Protein AF-A0A7W5YEZ0-F1 (afdb_monomer)

Organism: NCBI:txid671218

pLDDT: mean 91.53, std 11.34, range [44.72, 98.62]

Secondary structure (DSSP, 8-state):
----EEEEESEEEEEETTEEEE---TT---EEEEEEE-SS--TTB---SSSSEEEEEEE-SS---SSSTTEEEEEEEEEEEEE-SSEEEEEE-EEEEEETTEEEEEEGGGEEEEE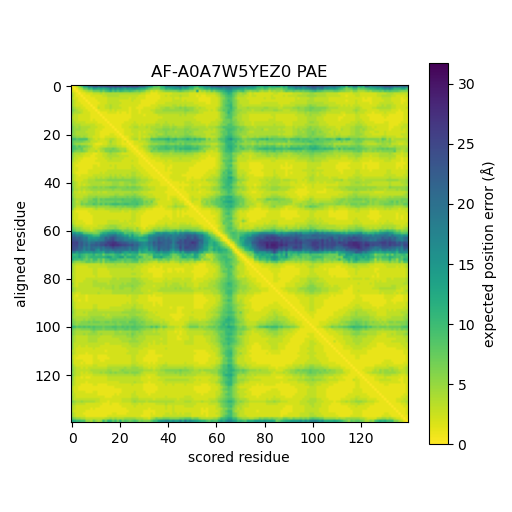EEETTEEEEEEEEEGGGTEEEEEE-

Mean predicted aligned error: 4.58 Å

Foldseek 3Di:
DFDWDKAKFQAKWKDFLNHTDDDPDPNTFIKIKTKHAQQAHFPQWPDGHDAAIKIWMFGPDDDDDPDDDGGPDRIAGWHFPDDDPFKTKIAGAWTWGQDPVGTDIDGSRLWMKMFTADPNDTQWMWIGRNVRRMIMIGGD

Radius of gyration: 15.12 Å; Cα contacts (8 Å, |Δi|>4): 340; chains: 1; bounding box: 39×36×37 Å

Solvent-accessible surface area (backbone atoms only — not comparable to full-atom values): 7611 Å² total; per-residue (Å²): 131,88,67,69,50,77,46,68,14,57,30,43,39,31,26,50,80,82,40,79,78,41,55,85,47,96,87,46,50,32,31,32,46,33,37,33,63,18,69,83,32,46,85,62,40,75,46,68,41,78,59,48,29,34,40,36,38,33,48,63,68,76,88,77,65,94,71,85,82,40,60,71,42,82,63,39,61,27,34,80,78,47,78,59,93,47,37,39,34,33,33,22,48,76,40,32,32,65,50,101,91,42,79,39,87,35,69,31,54,37,36,32,38,39,41,34,35,52,95,92,36,83,53,36,40,34,43,34,35,61,84,71,41,31,38,38,38,35,41,105

Sequence (140 aa):
MEIDFFFESSDHLRYENGEIVAGPHPAGASRAVKVEPNINGCSGYNVNGGEGYIVTIYNMDGVLPIWQNNVQMSPKPMRVVSQSADKIVLRGYPVQAMSPFGWVDFDGQDYGLTIYIKNEEVEKCVLHLHDRKVDIEYLR

Structure (mmCIF, N/CA/C/O backbone):
data_AF-A0A7W5YEZ0-F1
#
_entry.id   AF-A0A7W5YEZ0-F1
#
loop_
_atom_site.group_PDB
_atom_site.id
_atom_site.type_symbol
_atom_site.label_atom_id
_atom_site.label_alt_id
_atom_site.label_comp_id
_atom_site.label_asym_id
_atom_site.label_entity_id
_atom_site.label_seq_id
_atom_site.pdbx_PDB_ins_code
_atom_site.Cartn_x
_atom_site.Cartn_y
_atom_site.Cartn_z
_atom_site.occupancy
_atom_site.B_iso_or_equiv
_atom_site.auth_seq_id
_atom_site.auth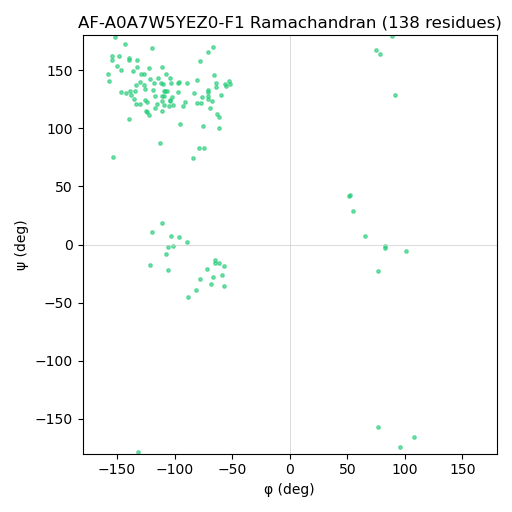_comp_id
_atom_site.auth_asym_id
_atom_site.auth_atom_id
_atom_site.pdbx_PDB_model_num
ATOM 1 N N . MET A 1 1 ? -16.459 -7.662 -4.908 1.00 55.00 1 MET A N 1
ATOM 2 C CA . MET A 1 1 ? -16.560 -6.240 -4.526 1.00 55.00 1 MET A CA 1
ATOM 3 C C . MET A 1 1 ? -15.474 -5.512 -5.286 1.00 55.00 1 MET A C 1
ATOM 5 O O . MET A 1 1 ? -14.336 -5.963 -5.239 1.00 55.00 1 MET A O 1
ATOM 9 N N . GLU A 1 2 ? -15.826 -4.486 -6.048 1.00 77.19 2 GLU A N 1
ATOM 10 C CA . GLU A 1 2 ? -14.832 -3.607 -6.661 1.00 77.19 2 GLU A CA 1
ATOM 11 C C . GLU A 1 2 ? -14.316 -2.668 -5.565 1.00 77.19 2 GLU A C 1
ATOM 13 O O . GLU A 1 2 ? -15.114 -2.042 -4.872 1.00 77.19 2 GLU A O 1
ATOM 18 N N . ILE A 1 3 ? -13.007 -2.686 -5.314 1.00 90.31 3 ILE A N 1
ATOM 19 C CA . ILE A 1 3 ? -12.374 -1.887 -4.261 1.00 90.31 3 ILE A CA 1
ATOM 20 C C . ILE A 1 3 ? -11.874 -0.610 -4.925 1.00 90.31 3 ILE A C 1
ATOM 22 O O . ILE A 1 3 ? -10.871 -0.636 -5.637 1.00 90.31 3 ILE A O 1
ATOM 26 N N . ASP A 1 4 ? -12.595 0.479 -4.703 1.00 95.38 4 ASP A N 1
ATOM 27 C CA . ASP A 1 4 ? -12.225 1.815 -5.158 1.00 95.38 4 ASP A CA 1
ATOM 28 C C . ASP A 1 4 ? -12.553 2.810 -4.044 1.00 95.38 4 ASP A C 1
ATOM 30 O O . ASP A 1 4 ? -13.723 3.025 -3.721 1.00 95.38 4 ASP A O 1
ATOM 34 N N . PHE A 1 5 ? -11.527 3.341 -3.379 1.00 94.75 5 PHE A N 1
ATOM 35 C CA . PHE A 1 5 ? -11.724 4.302 -2.298 1.00 94.75 5 PHE A CA 1
ATOM 36 C C . PHE A 1 5 ? -10.526 5.227 -2.089 1.00 94.75 5 PHE A C 1
ATOM 38 O O . PHE A 1 5 ? -9.387 4.939 -2.465 1.00 94.75 5 PHE A O 1
ATOM 45 N N . PHE A 1 6 ? -10.809 6.328 -1.395 1.00 94.81 6 PHE A N 1
ATOM 46 C CA . PHE A 1 6 ? -9.840 7.276 -0.865 1.00 94.81 6 PHE A CA 1
ATOM 47 C C . PHE A 1 6 ? -10.073 7.420 0.644 1.00 94.81 6 PHE A C 1
ATOM 49 O O . PHE A 1 6 ? -11.140 7.858 1.069 1.00 94.81 6 PHE A O 1
ATOM 56 N N . PHE A 1 7 ? -9.104 6.995 1.449 1.00 94.94 7 PHE A N 1
ATOM 57 C CA . PHE A 1 7 ? -9.182 6.979 2.908 1.00 94.94 7 PHE A CA 1
ATOM 58 C C . PHE A 1 7 ? -8.227 8.016 3.485 1.00 94.94 7 PHE A C 1
ATOM 60 O O . PHE A 1 7 ? -7.015 7.883 3.331 1.00 94.94 7 PHE A O 1
ATOM 67 N N . GLU A 1 8 ? -8.767 9.034 4.146 1.00 94.50 8 GLU A N 1
ATOM 68 C CA . GLU A 1 8 ? -7.985 10.054 4.843 1.00 94.50 8 GLU A CA 1
ATOM 69 C C . GLU A 1 8 ? -7.704 9.633 6.285 1.00 94.50 8 GLU A C 1
ATOM 71 O O . GLU A 1 8 ? -8.570 9.105 6.978 1.00 94.50 8 GLU A O 1
ATOM 76 N N . SER A 1 9 ? -6.477 9.890 6.719 1.00 94.31 9 SER A N 1
ATOM 77 C CA . SER A 1 9 ? -5.930 9.533 8.020 1.00 94.31 9 SER A CA 1
ATOM 78 C C . SER A 1 9 ? -5.286 10.778 8.607 1.00 94.31 9 SER A C 1
ATOM 80 O O . SER A 1 9 ? -4.376 11.339 7.997 1.00 94.31 9 SER A O 1
ATOM 82 N N . SER A 1 10 ? -5.743 11.230 9.772 1.00 92.25 10 SER A N 1
ATOM 83 C CA . SER A 1 10 ? -5.196 12.437 10.420 1.00 92.25 10 SER A CA 1
ATOM 84 C C . SER A 1 10 ? -3.786 12.223 10.993 1.00 92.25 10 SER A C 1
ATOM 86 O O . SER A 1 10 ? -3.018 13.170 11.189 1.00 92.25 10 SER A O 1
ATOM 88 N N . ASP A 1 11 ? -3.425 10.964 11.226 1.00 92.88 11 ASP A N 1
ATOM 89 C CA . ASP A 1 11 ? -2.139 10.545 11.764 1.00 92.88 11 ASP A CA 1
ATOM 90 C C . ASP A 1 11 ? -1.773 9.133 11.277 1.00 92.88 11 ASP A C 1
ATOM 92 O O . ASP A 1 11 ? -2.540 8.499 10.555 1.00 92.88 11 ASP A O 1
ATOM 96 N N . HIS A 1 12 ? -0.607 8.620 11.657 1.00 94.50 12 HIS A N 1
ATOM 97 C CA . HIS A 1 12 ? -0.236 7.223 11.467 1.00 94.50 12 HIS A CA 1
ATOM 98 C C . HIS A 1 12 ? 0.649 6.714 12.608 1.00 94.50 12 HIS A C 1
ATOM 100 O O . HIS A 1 12 ? 1.441 7.460 13.187 1.00 94.50 12 HIS A O 1
ATOM 106 N N . LEU A 1 13 ? 0.553 5.415 12.886 1.00 97.12 13 LEU A N 1
ATOM 107 C CA . LEU A 1 13 ? 1.448 4.706 13.799 1.00 97.12 13 LEU A CA 1
ATOM 108 C C . LEU A 1 13 ? 2.395 3.838 12.977 1.00 97.12 13 LEU A C 1
ATOM 110 O O . LEU A 1 13 ? 1.960 3.113 12.083 1.00 97.12 13 LEU A O 1
ATOM 114 N N . ARG A 1 14 ? 3.691 3.900 13.272 1.00 97.56 14 ARG A N 1
ATOM 115 C CA . ARG A 1 14 ? 4.694 3.059 12.622 1.00 97.56 14 ARG A CA 1
ATOM 116 C C . ARG A 1 14 ? 5.215 2.028 13.599 1.00 97.56 14 ARG A C 1
ATOM 118 O O . ARG A 1 14 ? 5.713 2.381 14.668 1.00 97.56 14 ARG A O 1
ATOM 125 N N . TYR A 1 15 ? 5.172 0.781 13.168 1.00 98.38 15 TYR A N 1
ATOM 126 C CA . TYR A 1 15 ? 5.713 -0.357 13.878 1.00 98.38 15 TYR A CA 1
ATOM 127 C C . TYR A 1 15 ? 6.939 -0.885 13.144 1.00 98.38 15 TYR A C 1
ATOM 129 O O . TYR A 1 15 ? 6.929 -1.003 11.920 1.00 98.38 15 TYR A O 1
ATOM 137 N N . GLU A 1 16 ? 7.983 -1.233 13.885 1.00 97.88 16 GLU A N 1
ATOM 138 C CA . GLU A 1 16 ? 9.144 -1.971 13.393 1.00 97.88 16 GLU A CA 1
ATOM 139 C C . GLU A 1 16 ? 9.333 -3.199 14.274 1.00 97.88 16 GLU A C 1
ATOM 141 O O . GLU A 1 16 ? 9.421 -3.092 15.493 1.00 97.88 16 GLU A O 1
ATOM 146 N N . ASN A 1 17 ? 9.356 -4.390 13.672 1.00 97.38 17 ASN A N 1
ATOM 147 C CA . ASN A 1 17 ? 9.391 -5.658 14.411 1.00 97.38 17 ASN A CA 1
ATOM 148 C C . ASN A 1 17 ? 8.249 -5.808 15.441 1.00 97.38 17 ASN A C 1
ATOM 150 O O . ASN A 1 17 ? 8.403 -6.503 16.442 1.00 97.38 17 ASN A O 1
ATOM 154 N N . GLY A 1 18 ? 7.099 -5.175 15.185 1.00 95.50 18 GLY A N 1
ATOM 155 C CA . GLY A 1 18 ? 5.935 -5.182 16.078 1.00 95.50 18 GLY A CA 1
ATOM 156 C C . GLY A 1 18 ? 5.989 -4.162 17.220 1.00 95.50 18 GLY A C 1
ATOM 157 O O . GLY A 1 18 ? 5.011 -4.042 17.955 1.00 95.50 18 GLY A O 1
ATOM 158 N N . GLU A 1 19 ? 7.075 -3.400 17.361 1.00 97.06 19 GLU A N 1
ATOM 159 C CA . GLU A 1 19 ? 7.189 -2.325 18.349 1.00 97.06 19 GLU A CA 1
ATOM 160 C C . GLU A 1 19 ? 6.876 -0.973 17.719 1.00 97.06 19 GLU A C 1
ATOM 162 O O . GLU A 1 19 ? 7.298 -0.689 16.599 1.00 97.06 19 GLU A O 1
ATOM 167 N N . ILE A 1 20 ? 6.149 -0.121 18.441 1.00 96.44 20 ILE A N 1
ATOM 168 C CA . ILE A 1 20 ? 5.860 1.234 17.978 1.00 96.44 20 ILE A CA 1
ATOM 169 C C . ILE A 1 20 ? 7.130 2.095 18.021 1.00 96.44 20 ILE A C 1
ATOM 171 O O . ILE A 1 20 ? 7.778 2.215 19.059 1.00 96.44 20 ILE A O 1
ATOM 175 N N . VAL A 1 21 ? 7.477 2.708 16.889 1.00 96.69 21 VAL A N 1
ATOM 176 C CA . VAL A 1 21 ? 8.672 3.561 16.743 1.00 96.69 21 VAL A CA 1
ATOM 177 C C . VAL A 1 21 ? 8.349 4.989 16.310 1.00 96.69 21 VAL A C 1
ATOM 179 O O . VAL A 1 21 ? 9.189 5.875 16.453 1.00 96.69 21 VAL A O 1
ATOM 182 N N . ALA A 1 22 ? 7.149 5.232 15.779 1.00 94.25 22 ALA A N 1
ATOM 183 C CA . ALA A 1 22 ? 6.666 6.574 15.474 1.00 94.25 22 ALA A CA 1
ATOM 184 C C . ALA A 1 22 ? 5.142 6.657 15.602 1.00 94.25 22 ALA A C 1
ATOM 186 O O . ALA A 1 22 ? 4.436 5.665 15.404 1.00 94.25 22 ALA A O 1
ATOM 187 N N . GLY A 1 23 ? 4.660 7.863 15.892 1.00 91.50 23 GLY A N 1
ATOM 188 C CA . GLY A 1 23 ? 3.264 8.130 16.206 1.00 91.50 23 GLY A CA 1
ATOM 189 C C . GLY A 1 23 ? 2.874 7.744 17.648 1.00 91.50 23 GLY A C 1
ATOM 190 O O . GLY A 1 23 ? 3.604 7.009 18.317 1.00 91.50 23 GLY A O 1
ATOM 191 N N . PRO A 1 24 ? 1.731 8.241 18.148 1.00 92.06 24 PRO A N 1
ATOM 192 C CA . PRO A 1 24 ? 0.929 9.296 17.531 1.00 92.06 24 PRO A CA 1
ATOM 193 C C . PRO A 1 24 ? 1.689 10.634 17.506 1.00 92.06 24 PRO A C 1
ATOM 195 O O . PRO A 1 24 ? 2.492 10.929 18.395 1.00 92.06 24 PRO A O 1
ATOM 198 N N . HIS A 1 25 ? 1.472 11.435 16.469 1.00 90.75 25 HIS A N 1
ATOM 199 C CA . HIS A 1 25 ? 2.137 12.717 16.269 1.00 90.75 25 HIS A CA 1
ATOM 200 C C . HIS A 1 25 ? 1.275 13.837 16.877 1.00 90.75 25 HIS A C 1
ATOM 202 O O . HIS A 1 25 ? 0.157 14.060 16.416 1.00 90.75 25 HIS A O 1
ATOM 208 N N . PRO A 1 26 ? 1.766 14.604 17.875 1.00 87.38 26 PRO A N 1
ATOM 209 C CA . PRO A 1 26 ? 0.956 15.629 18.546 1.00 87.38 26 PRO A CA 1
ATOM 210 C C . PRO A 1 26 ? 0.401 16.725 17.624 1.00 87.38 26 PRO A C 1
ATOM 212 O O . PRO A 1 26 ? -0.621 17.328 17.937 1.00 87.38 26 PRO A O 1
ATOM 215 N N . ALA A 1 27 ? 1.077 16.994 16.504 1.00 85.88 27 ALA A N 1
ATOM 216 C CA . ALA A 1 27 ? 0.646 17.955 15.488 1.00 85.88 27 ALA A CA 1
ATOM 217 C C . ALA A 1 27 ? -0.105 17.301 14.307 1.00 85.88 27 ALA A C 1
ATOM 219 O O . ALA A 1 27 ? -0.406 17.985 13.332 1.00 85.88 27 ALA A O 1
ATOM 220 N N . GLY A 1 28 ? -0.389 15.998 14.388 1.00 87.56 28 GLY A N 1
ATOM 221 C CA . GLY A 1 28 ? -0.846 15.183 13.267 1.00 87.56 28 GLY A CA 1
ATOM 222 C C . GLY A 1 28 ? 0.275 14.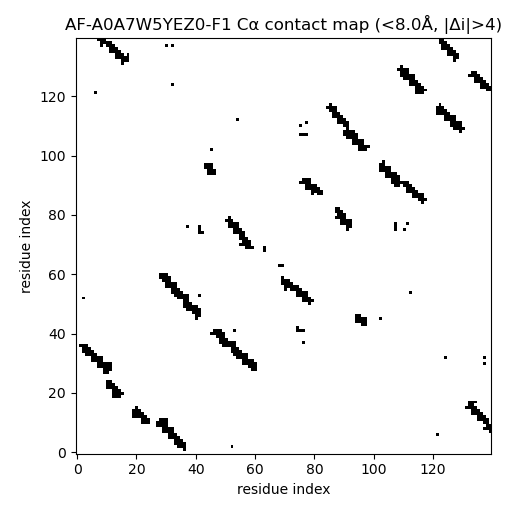848 12.281 1.00 87.56 28 GLY A C 1
ATOM 223 O O . GLY A 1 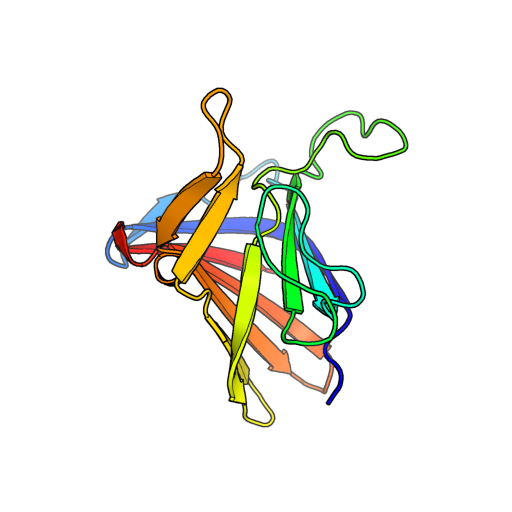28 ? 1.378 15.399 12.332 1.00 87.56 28 GLY A O 1
ATOM 224 N N . ALA A 1 29 ? -0.021 13.909 11.391 1.00 89.69 29 ALA A N 1
ATOM 225 C CA . ALA A 1 29 ? 0.822 13.553 10.256 1.00 89.69 29 ALA A CA 1
ATOM 226 C C . ALA A 1 29 ? -0.088 12.989 9.165 1.00 89.69 29 ALA A C 1
ATOM 228 O O . ALA A 1 29 ? -0.178 11.770 8.975 1.00 89.69 29 ALA A O 1
ATOM 229 N N . SER A 1 30 ? -0.813 13.889 8.501 1.00 90.56 30 SER A N 1
ATOM 230 C CA . SER A 1 30 ? -1.981 13.535 7.704 1.00 90.56 30 SER A CA 1
ATOM 231 C C . SER A 1 30 ? -1.573 12.791 6.442 1.00 90.56 30 SER A C 1
ATOM 233 O O . SER A 1 30 ? -0.682 13.213 5.696 1.00 90.56 30 SER A O 1
ATOM 235 N N . ARG A 1 31 ? -2.223 11.663 6.181 1.00 92.94 31 ARG A N 1
ATOM 236 C CA . ARG A 1 31 ? -1.984 10.803 5.021 1.00 92.94 31 ARG A CA 1
ATOM 237 C C . ARG A 1 31 ? -3.299 10.424 4.369 1.00 92.94 31 ARG A C 1
ATOM 239 O O . ARG A 1 31 ? -4.342 10.457 5.010 1.00 92.94 31 ARG A O 1
ATOM 246 N N . ALA A 1 32 ? -3.242 10.031 3.105 1.00 93.31 32 ALA A N 1
ATOM 247 C CA . ALA A 1 32 ? -4.369 9.368 2.467 1.00 93.31 32 ALA A CA 1
ATOM 248 C C . ALA A 1 32 ? -3.935 8.083 1.767 1.00 93.31 32 ALA A C 1
ATOM 250 O O . ALA A 1 32 ? -2.880 8.044 1.132 1.00 93.31 32 ALA A O 1
ATOM 251 N N . VAL A 1 33 ? -4.760 7.046 1.874 1.00 95.94 33 VAL A N 1
ATOM 252 C CA . VAL A 1 33 ? -4.609 5.770 1.173 1.00 9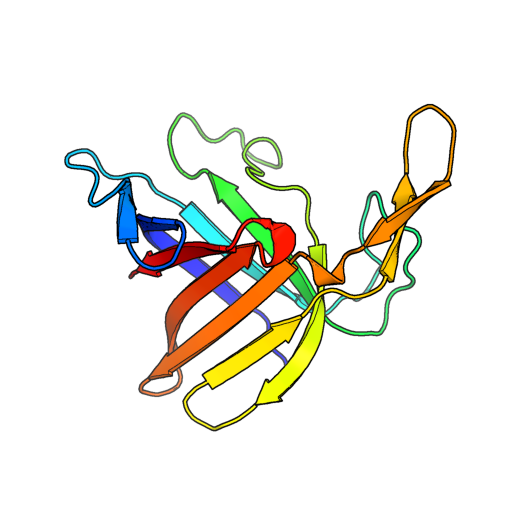5.94 33 VAL A CA 1
ATOM 253 C C . VAL A 1 33 ? -5.636 5.728 0.056 1.00 95.94 33 VAL A C 1
ATOM 255 O O . VAL A 1 33 ? -6.836 5.772 0.316 1.00 95.94 33 VAL A O 1
ATOM 258 N N . LYS A 1 34 ? -5.174 5.622 -1.187 1.00 95.81 34 LYS A N 1
ATOM 259 C CA . LYS A 1 34 ? -6.042 5.371 -2.336 1.00 95.81 34 LYS A CA 1
ATOM 260 C C . LYS A 1 34 ? -5.811 3.967 -2.854 1.00 95.81 34 LYS A C 1
ATOM 262 O O . LYS A 1 34 ? -4.663 3.566 -3.059 1.00 95.81 34 LYS A O 1
ATOM 267 N N . VAL A 1 35 ? -6.903 3.253 -3.075 1.00 97.06 35 VAL A N 1
ATOM 268 C CA . VAL A 1 35 ? -6.916 1.957 -3.745 1.00 97.06 35 VAL A CA 1
ATOM 269 C C . VAL A 1 35 ? -7.875 2.085 -4.907 1.00 97.06 35 VAL A C 1
ATOM 271 O O . VAL A 1 35 ? -9.027 2.435 -4.691 1.00 97.06 35 VAL A O 1
ATOM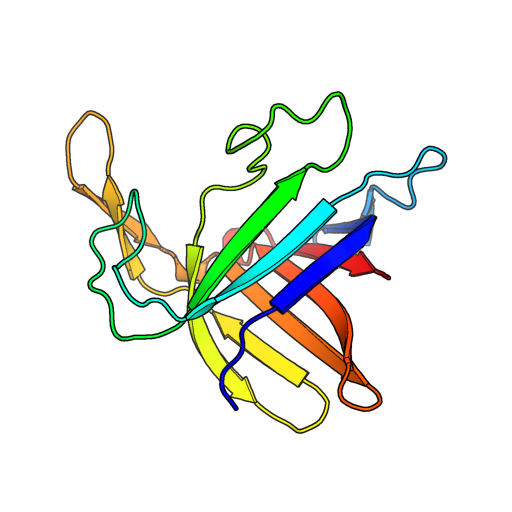 274 N N . GLU A 1 36 ? -7.398 1.826 -6.117 1.00 96.69 36 GLU A N 1
ATOM 275 C CA . GLU A 1 36 ? -8.211 1.902 -7.332 1.00 96.69 36 GLU A CA 1
ATOM 276 C C . GLU A 1 36 ? -7.941 0.692 -8.234 1.00 96.69 36 GLU A C 1
ATOM 278 O O . GLU A 1 36 ? -6.823 0.163 -8.221 1.00 96.69 36 GLU A O 1
ATOM 283 N N . PRO A 1 37 ? -8.921 0.219 -9.021 1.00 97.19 37 PRO A N 1
ATOM 284 C CA . PRO A 1 37 ? -8.690 -0.838 -9.995 1.00 97.19 37 PRO A CA 1
ATOM 285 C C . PRO A 1 37 ? -7.570 -0.462 -10.972 1.00 97.19 37 PRO A C 1
ATOM 287 O O . PRO A 1 37 ? -7.493 0.661 -11.474 1.00 97.19 37 PRO A O 1
ATOM 290 N N . ASN A 1 38 ? -6.697 -1.415 -11.291 1.00 96.19 38 ASN A N 1
ATOM 291 C CA . ASN A 1 38 ? -5.657 -1.215 -12.294 1.00 96.19 38 ASN A CA 1
ATOM 292 C C . ASN A 1 38 ? -6.266 -1.246 -13.707 1.00 96.19 38 ASN A C 1
ATOM 294 O O . ASN A 1 38 ? -6.249 -2.280 -14.366 1.00 96.19 38 ASN A O 1
ATOM 298 N N . ILE A 1 39 ? -6.820 -0.130 -14.184 1.00 95.94 39 ILE A N 1
ATOM 299 C CA . ILE A 1 39 ? -7.488 -0.065 -15.499 1.00 95.94 39 ILE A CA 1
ATOM 300 C C . ILE A 1 39 ? -6.482 0.114 -16.645 1.00 95.94 39 ILE A C 1
ATOM 302 O O . ILE A 1 39 ? -6.638 -0.497 -17.698 1.00 95.94 39 ILE A O 1
ATOM 306 N N . ASN A 1 40 ? -5.438 0.926 -16.441 1.00 95.19 40 ASN A N 1
ATOM 307 C CA . ASN A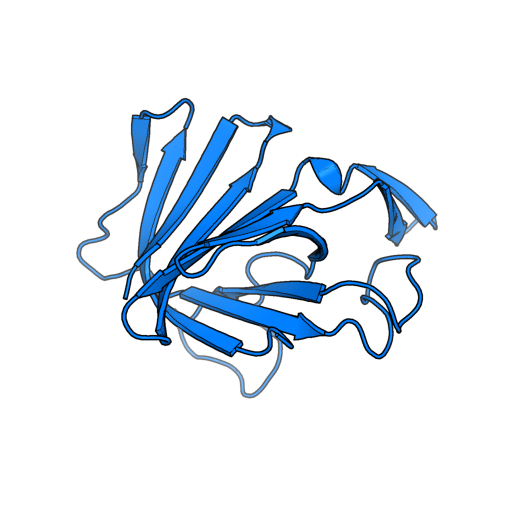 1 40 ? -4.534 1.388 -17.507 1.00 95.19 40 ASN A CA 1
ATOM 308 C C . ASN A 1 40 ? -3.064 0.969 -17.312 1.00 95.19 40 ASN A C 1
ATOM 310 O O . ASN A 1 40 ? -2.187 1.472 -18.011 1.00 95.19 40 ASN A O 1
ATOM 314 N N . GLY A 1 41 ? -2.779 0.076 -16.364 1.00 95.19 41 GLY A N 1
ATOM 315 C CA . GLY A 1 41 ? -1.420 -0.217 -15.917 1.00 95.19 41 GLY A CA 1
ATOM 316 C C . GLY A 1 41 ? -0.981 0.702 -14.775 1.00 95.19 41 GLY A C 1
ATOM 317 O O . GLY A 1 41 ? -1.713 1.591 -14.334 1.00 95.19 41 GLY A O 1
ATOM 318 N N . CYS A 1 42 ? 0.248 0.498 -14.298 1.00 94.75 42 CYS A N 1
ATOM 319 C CA . CYS A 1 42 ? 0.840 1.291 -13.221 1.00 94.75 42 CYS A CA 1
ATOM 320 C C . CYS A 1 42 ? 2.071 2.039 -13.731 1.00 94.75 42 CYS A C 1
ATOM 322 O O . CYS A 1 42 ? 3.064 1.417 -14.106 1.00 94.75 42 CYS A O 1
ATOM 324 N N . SER A 1 43 ? 2.034 3.375 -13.713 1.00 91.25 43 SER A N 1
ATOM 325 C CA . SER A 1 43 ? 3.181 4.187 -14.136 1.00 91.25 43 SER A CA 1
ATOM 326 C C . SER A 1 43 ? 4.440 3.821 -13.344 1.00 91.25 43 SER A C 1
ATOM 328 O O . SER A 1 43 ? 4.390 3.632 -12.128 1.00 91.25 43 SER A O 1
ATOM 330 N N . GLY A 1 44 ? 5.567 3.704 -14.046 1.00 92.62 44 GLY A N 1
ATOM 331 C CA . GLY A 1 44 ? 6.835 3.250 -13.475 1.00 92.62 44 GLY A CA 1
ATOM 332 C C . GLY A 1 44 ? 6.984 1.731 -13.380 1.00 92.62 44 GLY A C 1
ATOM 333 O O . GLY A 1 44 ? 8.053 1.278 -12.982 1.00 92.62 44 GLY A O 1
ATOM 334 N N . TYR A 1 45 ? 5.981 0.949 -13.787 1.00 95.75 45 TYR A N 1
ATOM 335 C CA . TYR A 1 45 ? 6.026 -0.511 -13.779 1.00 95.75 45 TYR A CA 1
ATOM 336 C C . TYR A 1 45 ? 5.612 -1.109 -15.126 1.00 95.75 45 TYR A C 1
ATOM 338 O O . TYR A 1 45 ? 4.753 -0.577 -15.826 1.00 95.75 45 TYR A O 1
ATOM 346 N N . ASN A 1 46 ? 6.214 -2.242 -15.481 1.00 95.44 46 ASN A N 1
ATOM 347 C CA . ASN A 1 46 ? 5.852 -3.018 -16.662 1.00 95.44 46 ASN A CA 1
ATOM 348 C C . ASN A 1 46 ? 4.664 -3.931 -16.327 1.00 95.44 46 ASN A C 1
ATOM 350 O O . ASN A 1 46 ? 4.821 -5.127 -16.084 1.00 95.44 46 ASN A O 1
ATOM 354 N N . VAL A 1 47 ? 3.479 -3.333 -16.227 1.00 95.00 47 VAL A N 1
ATOM 355 C CA . VAL A 1 47 ? 2.223 -4.023 -15.912 1.00 95.00 47 VAL A CA 1
ATOM 356 C C . VAL A 1 47 ? 1.108 -3.468 -16.773 1.00 95.00 47 VAL A C 1
ATOM 358 O O . VAL A 1 47 ? 0.923 -2.254 -16.862 1.00 95.00 47 VAL A O 1
ATOM 361 N N . ASN A 1 48 ? 0.350 -4.375 -17.381 1.00 92.62 48 ASN A N 1
ATOM 362 C CA . ASN A 1 48 ? -0.826 -4.030 -18.163 1.00 92.62 48 ASN A CA 1
ATOM 363 C C . ASN A 1 48 ? -2.014 -3.716 -17.247 1.00 92.62 48 ASN A C 1
ATOM 365 O O . ASN A 1 48 ? -2.069 -4.149 -16.093 1.00 92.62 48 ASN A O 1
ATOM 369 N N . GLY A 1 49 ? -2.975 -2.969 -17.782 1.00 93.81 49 GLY A N 1
ATOM 370 C CA . GLY A 1 49 ? -4.278 -2.795 -17.153 1.00 93.81 49 GLY A CA 1
ATOM 371 C C . GLY A 1 49 ? -5.133 -4.063 -17.208 1.00 93.81 49 GLY A C 1
ATOM 372 O O . GLY A 1 49 ? -4.857 -4.989 -17.970 1.00 93.81 49 GLY A O 1
ATOM 373 N N . GLY A 1 50 ? -6.193 -4.080 -16.407 1.00 90.69 50 GLY A N 1
ATOM 374 C CA . GLY A 1 50 ? -7.192 -5.142 -16.324 1.00 90.69 50 GLY A CA 1
ATOM 375 C C . GLY A 1 50 ? -7.023 -6.100 -15.146 1.00 90.69 50 GLY A C 1
ATOM 376 O O . GLY A 1 50 ? -7.894 -6.941 -14.939 1.00 90.69 50 GLY A O 1
ATOM 377 N N . GLU A 1 51 ? -5.947 -5.991 -14.360 1.00 89.81 51 GLU A N 1
ATOM 378 C CA . GLU A 1 51 ? -5.706 -6.914 -13.250 1.00 89.81 51 GLU A CA 1
ATOM 379 C C . GLU A 1 51 ? -5.203 -6.229 -11.978 1.00 89.81 51 GLU A C 1
ATOM 381 O O . GLU A 1 51 ? -4.185 -5.532 -11.976 1.00 89.81 51 GLU A O 1
ATOM 386 N N . GLY A 1 52 ? -5.879 -6.531 -10.869 1.00 95.12 52 GLY A N 1
ATOM 387 C CA . GLY A 1 52 ? -5.499 -6.075 -9.541 1.00 95.12 52 GLY A CA 1
ATOM 388 C C . GLY A 1 52 ? -5.851 -4.612 -9.291 1.00 95.12 52 GLY A C 1
ATOM 389 O O . GLY A 1 52 ? -6.743 -4.040 -9.918 1.00 95.12 52 GLY A O 1
ATOM 390 N N . TYR A 1 53 ? -5.140 -4.024 -8.342 1.00 97.50 53 TYR A N 1
ATOM 391 C CA . TYR A 1 53 ? -5.380 -2.693 -7.810 1.00 97.50 53 TYR A CA 1
ATOM 392 C C . TYR A 1 53 ? -4.076 -1.913 -7.745 1.00 97.50 53 TYR A C 1
ATOM 394 O O . TYR A 1 53 ? -3.001 -2.493 -7.589 1.00 97.50 53 TYR A O 1
ATOM 402 N N . ILE A 1 54 ? -4.174 -0.595 -7.829 1.00 97.31 54 ILE A N 1
ATOM 403 C CA . ILE A 1 54 ? -3.071 0.325 -7.592 1.00 97.31 54 ILE A CA 1
ATOM 404 C C . ILE A 1 54 ? -3.267 0.949 -6.217 1.00 97.31 54 ILE A C 1
ATOM 406 O O . ILE A 1 54 ? -4.306 1.544 -5.941 1.00 97.31 54 ILE A O 1
ATOM 410 N N . VAL A 1 55 ? -2.260 0.807 -5.357 1.00 97.44 55 VAL A N 1
ATOM 411 C CA . VAL A 1 55 ? -2.244 1.404 -4.019 1.00 97.44 55 VAL A CA 1
ATOM 412 C C . VAL A 1 55 ? -1.316 2.610 -4.017 1.00 97.44 55 VAL A C 1
ATOM 414 O O . VAL A 1 55 ? -0.134 2.484 -4.344 1.00 97.44 55 VAL A O 1
ATOM 417 N N . THR A 1 56 ? -1.835 3.767 -3.612 1.00 95.44 56 THR A N 1
ATOM 418 C CA . THR A 1 56 ? -1.076 5.020 -3.511 1.00 95.44 56 THR A CA 1
ATOM 419 C C . THR A 1 56 ? -1.224 5.620 -2.119 1.00 95.44 56 THR A C 1
ATOM 421 O O . THR A 1 56 ? -2.326 5.661 -1.575 1.00 95.44 56 THR A O 1
ATOM 424 N N . ILE A 1 57 ? -0.115 6.108 -1.556 1.00 94.25 57 ILE A N 1
ATOM 425 C CA . ILE A 1 57 ? -0.097 6.837 -0.283 1.00 94.25 57 ILE A CA 1
ATOM 426 C C . ILE A 1 57 ? 0.254 8.297 -0.555 1.00 94.25 57 ILE A C 1
ATOM 428 O O . ILE A 1 57 ? 1.314 8.595 -1.117 1.00 94.25 57 ILE A O 1
ATOM 432 N N . TYR A 1 58 ? -0.614 9.205 -0.126 1.00 90.44 58 TYR A N 1
ATOM 433 C CA . TYR A 1 58 ? -0.415 10.646 -0.229 1.00 90.44 58 TYR A CA 1
ATOM 434 C C . TYR A 1 58 ? -0.003 11.229 1.119 1.00 90.44 58 TYR A C 1
ATOM 436 O O . TYR A 1 58 ? -0.551 10.867 2.158 1.00 90.44 58 TYR A O 1
ATOM 444 N N . ASN A 1 59 ? 0.946 12.158 1.090 1.00 88.56 59 ASN A N 1
ATOM 445 C CA . ASN A 1 59 ? 1.190 13.103 2.163 1.00 88.56 59 ASN A CA 1
ATOM 446 C C . ASN A 1 59 ? 0.179 14.254 2.056 1.00 88.56 59 ASN A C 1
ATOM 448 O O . ASN A 1 59 ? 0.091 14.913 1.023 1.00 88.56 59 ASN A O 1
ATOM 452 N N . MET A 1 60 ? -0.601 14.479 3.106 1.00 85.12 60 MET A N 1
ATOM 453 C CA . MET A 1 60 ? -1.613 15.535 3.133 1.00 85.12 60 MET A CA 1
ATOM 454 C C . MET A 1 60 ? -1.145 16.767 3.922 1.00 85.12 60 MET A C 1
ATOM 456 O O . MET A 1 60 ? -1.864 17.760 3.983 1.00 85.12 60 MET A O 1
ATOM 460 N N . ASP A 1 61 ? 0.065 16.732 4.488 1.00 80.81 61 ASP A N 1
ATOM 461 C CA . ASP A 1 61 ? 0.658 17.858 5.205 1.00 80.81 61 ASP A CA 1
ATOM 462 C C . ASP A 1 61 ? 1.273 18.883 4.225 1.00 80.81 61 ASP A C 1
ATOM 464 O O . ASP A 1 61 ? 1.924 18.524 3.240 1.00 80.81 61 ASP A O 1
ATOM 468 N N . GLY A 1 62 ? 1.128 20.179 4.529 1.00 70.19 62 GLY A N 1
ATOM 469 C CA . GLY A 1 62 ? 1.709 21.290 3.758 1.00 70.19 62 GLY A CA 1
ATOM 470 C C . GLY A 1 62 ? 0.769 21.923 2.720 1.00 70.19 62 GLY A C 1
ATOM 471 O O . GLY A 1 62 ? -0.419 21.622 2.652 1.00 70.19 62 GLY A O 1
ATOM 472 N N . VAL A 1 63 ? 1.292 22.857 1.913 1.00 58.31 63 VAL A N 1
ATOM 473 C CA . VAL A 1 63 ? 0.522 23.493 0.828 1.00 58.31 63 VAL A CA 1
ATOM 474 C C . VAL A 1 63 ? 0.401 22.494 -0.318 1.00 58.31 63 VAL A C 1
ATOM 476 O O . VAL A 1 63 ? 1.357 22.304 -1.064 1.00 58.31 63 VAL A O 1
ATOM 479 N N . LEU A 1 64 ? -0.760 21.850 -0.441 1.00 56.38 64 LEU A N 1
ATOM 480 C CA . LEU A 1 64 ? -1.077 20.933 -1.536 1.00 56.38 64 LEU A CA 1
ATOM 481 C C . LEU A 1 64 ? -1.058 21.718 -2.865 1.00 56.38 64 LEU A C 1
ATOM 483 O O . LEU A 1 64 ? -1.941 22.558 -3.075 1.00 56.38 64 LEU A O 1
ATOM 487 N N . PRO A 1 65 ? -0.111 21.490 -3.797 1.00 51.50 65 PRO A N 1
ATOM 488 C CA . PRO A 1 65 ? -0.301 21.961 -5.157 1.00 51.50 65 PRO A CA 1
ATOM 489 C C . PRO A 1 65 ? -1.501 21.206 -5.720 1.00 51.50 65 PRO A C 1
ATOM 491 O O . PRO A 1 65 ? -1.659 20.005 -5.487 1.00 51.50 65 PRO A O 1
ATOM 494 N N . ILE A 1 66 ? -2.352 21.909 -6.457 1.00 47.34 66 ILE A N 1
ATOM 495 C CA . ILE A 1 66 ? -3.465 21.304 -7.179 1.00 47.34 66 ILE A CA 1
ATOM 496 C C . ILE A 1 66 ? -2.829 20.321 -8.183 1.00 47.34 66 ILE A C 1
ATOM 498 O O . ILE A 1 66 ? -2.316 20.743 -9.214 1.00 47.34 66 ILE A O 1
ATOM 502 N N . TRP A 1 67 ? -2.835 19.030 -7.825 1.00 44.72 67 TRP A N 1
ATOM 503 C CA . TRP A 1 67 ? -2.346 17.839 -8.542 1.00 44.72 67 TRP A CA 1
ATOM 504 C C . TRP A 1 67 ? -0.885 17.368 -8.307 1.00 44.72 67 TRP A C 1
ATOM 506 O O . TRP A 1 67 ? 0.095 18.082 -8.492 1.00 44.72 67 TRP A O 1
ATOM 516 N N . GLN A 1 68 ? -0.789 16.065 -7.990 1.00 49.91 68 GLN A N 1
ATOM 517 C CA . GLN A 1 68 ? 0.328 15.115 -8.183 1.00 49.91 68 GLN A CA 1
ATOM 518 C C . GLN A 1 68 ? 1.563 15.141 -7.263 1.00 49.91 68 GLN A C 1
ATOM 520 O O . GLN A 1 68 ? 2.197 14.097 -7.123 1.00 49.91 68 GLN A O 1
ATOM 525 N N . ASN A 1 69 ? 1.899 16.234 -6.580 1.00 54.97 69 ASN A N 1
ATOM 526 C CA . ASN A 1 69 ? 3.237 16.342 -5.964 1.00 54.97 69 ASN A CA 1
ATOM 527 C C . ASN A 1 69 ? 3.400 15.816 -4.531 1.00 54.97 69 ASN A C 1
ATOM 529 O O . ASN A 1 69 ? 4.508 15.870 -4.003 1.00 54.97 69 ASN A O 1
ATOM 533 N N . ASN A 1 70 ? 2.357 15.255 -3.915 1.00 67.38 70 ASN A N 1
ATOM 534 C CA . ASN A 1 70 ? 2.462 14.771 -2.534 1.00 67.38 70 ASN A CA 1
ATOM 535 C C . ASN A 1 70 ? 2.408 13.250 -2.405 1.00 67.38 70 ASN A C 1
ATOM 537 O O . ASN A 1 70 ? 2.131 12.721 -1.333 1.00 67.38 70 ASN A O 1
ATOM 541 N N . VAL A 1 71 ? 2.661 12.525 -3.491 1.00 66.31 71 VAL A N 1
ATOM 542 C CA . VAL A 1 71 ? 2.813 11.072 -3.439 1.00 66.31 71 VAL A CA 1
ATOM 543 C C . VAL A 1 71 ? 4.007 10.747 -2.534 1.00 66.31 71 VAL A C 1
ATOM 545 O O . VAL A 1 71 ? 5.153 11.024 -2.880 1.00 66.31 71 VAL A O 1
ATOM 548 N N . GLN A 1 72 ? 3.740 10.181 -1.355 1.00 71.31 72 GLN A N 1
ATOM 549 C CA . GLN A 1 72 ? 4.782 9.830 -0.384 1.00 71.31 72 GLN A CA 1
ATOM 550 C C . GLN A 1 72 ? 5.498 8.535 -0.791 1.00 71.31 72 GLN A C 1
ATOM 552 O O . GLN A 1 72 ? 6.679 8.349 -0.505 1.00 71.31 72 GLN A O 1
ATOM 557 N N . MET A 1 73 ? 4.776 7.644 -1.474 1.00 79.62 73 MET A N 1
ATOM 558 C CA . MET A 1 73 ? 5.285 6.389 -2.015 1.00 79.62 73 MET A CA 1
ATOM 559 C C . MET A 1 73 ? 4.794 6.229 -3.448 1.00 79.62 73 MET A C 1
ATOM 561 O O . MET A 1 73 ? 3.596 6.369 -3.690 1.00 79.62 73 MET A O 1
ATOM 565 N N . SER A 1 74 ? 5.691 5.880 -4.380 1.00 83.50 74 SER A N 1
ATOM 566 C CA . SER A 1 74 ? 5.276 5.562 -5.749 1.00 83.50 74 SER A CA 1
ATOM 567 C C . SER A 1 74 ? 4.159 4.508 -5.747 1.00 83.50 74 SER A C 1
ATOM 569 O O . SER A 1 74 ? 4.250 3.557 -4.961 1.00 83.50 74 SER A O 1
ATOM 571 N N . PRO A 1 75 ? 3.118 4.663 -6.588 1.00 93.44 75 PRO A N 1
ATOM 572 C CA . PRO A 1 75 ? 1.995 3.732 -6.623 1.00 93.44 75 PRO A CA 1
ATOM 573 C C . PRO A 1 75 ? 2.474 2.290 -6.784 1.00 93.44 75 PRO A C 1
ATOM 575 O O . PRO A 1 75 ? 3.427 2.045 -7.519 1.00 93.44 75 PRO A O 1
ATOM 578 N N . LYS A 1 76 ? 1.849 1.333 -6.095 1.00 95.81 76 LYS A N 1
ATOM 579 C CA . LYS A 1 76 ? 2.235 -0.085 -6.167 1.00 95.81 76 LYS A CA 1
ATOM 580 C C . LYS A 1 76 ? 1.097 -0.924 -6.741 1.00 95.81 76 LYS A C 1
ATOM 582 O O . LYS A 1 76 ? -0.009 -0.853 -6.203 1.00 95.81 76 LYS A O 1
ATOM 587 N N . PRO A 1 77 ? 1.349 -1.747 -7.775 1.00 97.38 77 PRO A N 1
ATOM 588 C CA . PRO A 1 77 ? 0.379 -2.734 -8.225 1.00 97.38 77 PRO A CA 1
ATOM 589 C C . PRO A 1 77 ? 0.265 -3.864 -7.193 1.00 97.38 77 PRO A C 1
ATOM 591 O O . PRO A 1 77 ? 1.271 -4.394 -6.721 1.00 97.38 77 PRO A O 1
ATOM 594 N N . MET A 1 78 ? -0.962 -4.245 -6.847 1.00 97.88 78 MET A N 1
ATOM 595 C CA . MET A 1 78 ? -1.268 -5.303 -5.885 1.00 97.88 78 MET A CA 1
ATOM 596 C C . MET A 1 78 ? -2.452 -6.161 -6.339 1.00 97.88 78 MET A C 1
ATOM 598 O O . MET A 1 78 ? -3.282 -5.737 -7.138 1.00 97.88 78 MET A O 1
ATOM 602 N N . ARG A 1 79 ? -2.553 -7.381 -5.809 1.00 97.19 79 ARG A N 1
ATOM 603 C CA . ARG A 1 79 ? -3.678 -8.306 -6.015 1.00 97.19 79 ARG A CA 1
ATOM 604 C C . ARG A 1 79 ? -4.298 -8.685 -4.677 1.00 97.19 79 ARG A C 1
ATOM 606 O O . ARG A 1 79 ? -3.607 -8.712 -3.660 1.00 97.19 79 ARG A O 1
ATOM 613 N N . VAL A 1 80 ? -5.588 -9.012 -4.686 1.00 97.44 80 VAL A N 1
ATOM 614 C CA . VAL A 1 80 ? -6.268 -9.576 -3.511 1.00 97.44 80 VAL A CA 1
ATOM 615 C C . VAL A 1 80 ? -5.707 -10.968 -3.245 1.00 97.44 80 VAL A C 1
ATOM 617 O O . VAL A 1 80 ? -5.743 -11.828 -4.121 1.00 97.44 80 VAL A O 1
ATOM 620 N N . VAL A 1 81 ? -5.202 -11.186 -2.033 1.00 97.50 81 VAL A N 1
ATOM 621 C CA . VAL A 1 81 ? -4.750 -12.506 -1.563 1.00 97.50 81 VAL A CA 1
ATOM 622 C C . VAL A 1 81 ? -5.721 -13.132 -0.566 1.00 97.50 81 VAL A C 1
ATOM 624 O O . VAL A 1 81 ? -5.726 -14.346 -0.395 1.00 97.50 81 VAL A O 1
ATOM 627 N N . SER A 1 82 ? -6.554 -12.322 0.091 1.00 97.06 82 SER A N 1
ATOM 628 C CA . SER A 1 82 ? -7.632 -12.792 0.963 1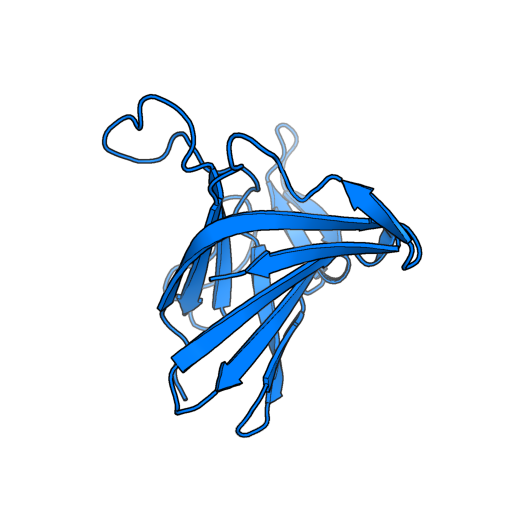.00 97.06 82 SER A CA 1
ATOM 629 C C . SER A 1 82 ? -8.707 -11.719 1.118 1.00 97.06 82 SER A C 1
ATOM 631 O O . SER A 1 82 ? -8.400 -10.525 1.121 1.00 97.06 82 SER A O 1
ATOM 633 N N . GLN A 1 83 ? -9.963 -12.142 1.253 1.00 95.81 83 GLN A N 1
ATOM 634 C CA . GLN A 1 83 ? -11.108 -11.260 1.456 1.00 95.81 83 GLN A CA 1
ATOM 635 C C . GLN A 1 83 ? -12.150 -11.934 2.355 1.00 95.81 83 GLN A C 1
ATOM 637 O O . GLN A 1 83 ? -12.549 -13.075 2.121 1.00 95.81 83 GLN A O 1
ATOM 642 N N . SER A 1 84 ? -12.605 -11.193 3.359 1.00 95.12 84 SER A N 1
ATOM 643 C CA . SER A 1 84 ? -13.737 -11.492 4.236 1.00 95.12 84 SER A CA 1
ATOM 644 C C . SER A 1 84 ? -14.642 -10.257 4.347 1.00 95.12 84 SER A C 1
ATOM 646 O O . SER A 1 84 ? -14.400 -9.237 3.701 1.00 95.12 84 SER A O 1
ATOM 648 N N . ALA A 1 85 ? -15.713 -10.347 5.141 1.00 93.44 85 ALA A N 1
ATOM 649 C CA . ALA A 1 85 ? -16.644 -9.233 5.346 1.00 93.44 85 ALA A CA 1
ATOM 650 C C . ALA A 1 85 ? -16.014 -8.041 6.094 1.00 93.44 85 ALA A C 1
ATOM 652 O O . ALA A 1 85 ? -16.428 -6.903 5.908 1.00 93.44 85 ALA A O 1
ATOM 653 N N . ASP A 1 86 ? -15.018 -8.310 6.934 1.00 96.00 86 ASP A N 1
ATOM 654 C CA . ASP A 1 86 ? -14.366 -7.365 7.843 1.00 96.00 86 ASP A CA 1
ATOM 655 C C . ASP A 1 86 ? -12.949 -6.974 7.401 1.00 96.00 86 ASP A C 1
ATOM 657 O O . ASP A 1 86 ? -12.322 -6.103 8.007 1.00 96.00 86 ASP A O 1
ATOM 661 N N . LYS A 1 87 ? -12.401 -7.631 6.371 1.00 96.38 87 LYS A N 1
ATOM 662 C CA . LYS A 1 87 ? -11.000 -7.453 5.994 1.00 96.38 87 LYS A CA 1
ATOM 663 C C . LYS A 1 87 ? -10.719 -7.811 4.543 1.00 96.38 87 LYS A C 1
ATOM 665 O O . LYS A 1 87 ? -11.174 -8.832 4.032 1.00 96.38 87 LYS A O 1
ATOM 670 N N . ILE A 1 88 ? -9.865 -7.021 3.906 1.00 97.88 88 ILE A N 1
ATOM 671 C CA . ILE A 1 88 ? -9.279 -7.331 2.602 1.00 97.88 88 ILE A CA 1
ATOM 672 C C . ILE A 1 88 ? -7.763 -7.241 2.717 1.00 97.88 88 ILE A C 1
ATOM 674 O O . ILE A 1 88 ? -7.237 -6.285 3.279 1.00 97.88 88 ILE A O 1
ATOM 678 N N . VAL A 1 89 ? -7.057 -8.232 2.180 1.00 98.44 89 VAL A N 1
ATOM 679 C CA . VAL A 1 89 ? -5.593 -8.255 2.140 1.00 98.44 89 VAL A CA 1
ATOM 680 C C . VAL A 1 89 ? -5.144 -8.192 0.688 1.00 98.44 89 VAL A C 1
ATOM 682 O O . VAL A 1 89 ? -5.473 -9.067 -0.118 1.00 98.44 89 VAL A O 1
ATOM 685 N N . LEU A 1 90 ? -4.373 -7.158 0.374 1.00 98.44 90 LEU A N 1
ATOM 686 C CA . LEU A 1 90 ? -3.688 -6.961 -0.891 1.00 98.44 90 LEU A CA 1
ATOM 687 C C . LEU A 1 90 ? -2.198 -7.264 -0.725 1.00 98.44 90 LEU A C 1
ATOM 689 O O . LEU A 1 90 ? -1.589 -6.929 0.294 1.00 98.44 90 LEU A O 1
ATOM 693 N N . ARG A 1 91 ? -1.593 -7.857 -1.750 1.00 98.50 91 ARG A N 1
ATOM 694 C CA . ARG A 1 91 ? -0.148 -8.082 -1.826 1.00 98.50 91 ARG A CA 1
ATOM 695 C C . ARG A 1 91 ? 0.366 -7.670 -3.196 1.00 98.50 91 ARG A C 1
ATOM 697 O O . ARG A 1 91 ? -0.272 -7.967 -4.208 1.00 98.50 91 ARG A O 1
ATOM 704 N N . GLY A 1 92 ? 1.507 -6.992 -3.232 1.00 97.94 92 GLY A N 1
ATOM 705 C CA . GLY A 1 92 ? 2.235 -6.797 -4.476 1.00 97.94 92 GLY A CA 1
ATOM 706 C C . GLY A 1 92 ? 2.779 -8.118 -5.019 1.00 97.94 92 GLY A C 1
ATOM 707 O O . GLY A 1 92 ? 2.723 -9.165 -4.375 1.00 97.94 92 GLY A O 1
ATOM 708 N N . TYR A 1 93 ? 3.278 -8.083 -6.242 1.00 97.44 93 TYR A N 1
ATOM 709 C CA . TYR A 1 93 ? 3.814 -9.250 -6.934 1.00 97.44 93 TYR A CA 1
ATOM 710 C C . TYR A 1 93 ? 5.075 -8.853 -7.705 1.00 97.44 93 TYR A C 1
ATOM 712 O O . TYR A 1 93 ? 5.274 -7.657 -7.945 1.00 97.44 93 TYR A O 1
ATOM 720 N N . PRO A 1 94 ? 5.942 -9.810 -8.082 1.00 97.06 94 PRO A N 1
ATOM 721 C CA . PRO A 1 94 ? 7.130 -9.498 -8.863 1.00 97.06 94 PRO A CA 1
ATOM 722 C C . PRO A 1 94 ? 6.736 -8.852 -10.190 1.00 97.06 94 PRO A C 1
ATOM 724 O O . PRO A 1 94 ? 5.887 -9.370 -10.918 1.00 97.06 94 PRO A O 1
ATOM 727 N N . VAL A 1 95 ? 7.349 -7.714 -10.487 1.00 96.00 95 VAL A N 1
ATOM 728 C CA . VAL A 1 95 ? 7.148 -6.934 -11.715 1.00 96.00 95 VAL A CA 1
ATOM 729 C C . VAL A 1 95 ? 8.483 -6.336 -12.137 1.00 96.00 95 VAL A C 1
ATOM 731 O O . VAL A 1 95 ? 9.454 -6.392 -11.389 1.00 96.00 95 VAL A O 1
ATOM 734 N N . GLN A 1 96 ? 8.542 -5.714 -13.310 1.00 97.06 96 GLN A N 1
ATOM 735 C CA . GLN A 1 96 ? 9.674 -4.852 -13.640 1.00 97.06 96 GLN A CA 1
ATOM 736 C C . GLN A 1 96 ? 9.326 -3.399 -13.330 1.00 97.06 96 GLN A C 1
ATOM 738 O O . GLN A 1 96 ? 8.211 -2.957 -13.608 1.00 97.06 96 GLN A O 1
ATOM 743 N N . ALA A 1 97 ? 10.274 -2.653 -12.777 1.00 95.62 97 ALA A N 1
ATOM 744 C CA . ALA A 1 97 ? 10.172 -1.218 -12.557 1.00 95.62 97 ALA A CA 1
ATOM 745 C C . ALA A 1 97 ? 11.068 -0.460 -13.544 1.00 95.62 97 ALA A C 1
ATOM 747 O O . ALA A 1 97 ? 12.133 -0.940 -13.937 1.00 95.62 97 ALA A O 1
ATOM 748 N N . MET A 1 98 ? 10.633 0.726 -13.965 1.00 95.38 98 MET A N 1
ATOM 749 C CA . MET A 1 98 ? 11.411 1.587 -14.849 1.00 95.38 98 MET A CA 1
ATOM 750 C C . MET A 1 98 ? 12.521 2.272 -14.049 1.00 95.38 98 MET A C 1
ATOM 752 O O . MET A 1 98 ? 12.256 2.939 -13.050 1.00 95.38 98 MET A O 1
ATOM 756 N N . SER A 1 99 ? 13.759 2.156 -14.522 1.00 93.00 99 SER A N 1
ATOM 757 C CA . SER A 1 99 ? 14.924 2.884 -14.013 1.00 93.00 99 SER A CA 1
ATOM 758 C C . SER A 1 99 ? 15.543 3.751 -15.122 1.00 93.00 99 SER A C 1
ATOM 760 O O . SER A 1 99 ? 15.229 3.552 -16.298 1.00 93.00 99 SER A O 1
ATOM 762 N N . PRO A 1 100 ? 16.482 4.665 -14.806 1.00 94.75 100 PRO A N 1
ATOM 763 C CA . PRO A 1 100 ? 17.239 5.398 -15.827 1.00 94.75 100 PRO A CA 1
ATOM 764 C C . PRO A 1 100 ? 18.010 4.504 -16.814 1.00 94.75 100 PRO A C 1
ATOM 766 O O . PRO A 1 100 ? 18.386 4.965 -17.887 1.00 94.75 100 PRO A O 1
ATOM 769 N N . PHE A 1 101 ? 18.246 3.237 -16.459 1.00 94.62 101 PHE A N 1
ATOM 770 C CA . PHE A 1 101 ? 18.968 2.256 -17.272 1.00 94.62 101 PHE A CA 1
ATOM 771 C C . PHE A 1 101 ? 18.036 1.242 -17.962 1.00 94.62 101 PHE A C 1
ATOM 773 O O . PHE A 1 101 ? 18.517 0.295 -18.580 1.00 94.62 101 PHE A O 1
ATOM 780 N N . GLY A 1 102 ? 16.714 1.436 -17.876 1.00 95.62 102 GLY A N 1
ATOM 781 C CA . GLY A 1 102 ? 15.695 0.540 -18.429 1.00 95.62 102 GLY A CA 1
ATOM 782 C C . GLY A 1 102 ? 14.934 -0.249 -17.363 1.00 95.62 102 GLY A C 1
ATOM 783 O O . GLY A 1 102 ? 14.965 0.086 -16.175 1.00 95.62 102 GLY A O 1
ATOM 784 N N . TRP A 1 103 ? 14.218 -1.284 -17.803 1.00 97.06 103 TRP A N 1
ATOM 785 C CA . TRP A 1 103 ? 13.419 -2.153 -16.940 1.00 97.06 103 TRP A CA 1
ATOM 786 C C . TRP A 1 103 ? 14.304 -3.045 -16.069 1.00 97.06 103 TRP A C 1
ATOM 788 O O . TRP A 1 103 ? 15.177 -3.743 -16.582 1.00 97.06 103 TRP A O 1
ATOM 798 N N . VAL A 1 104 ? 14.054 -3.035 -14.762 1.00 97.19 104 VAL A N 1
ATOM 799 C CA . VAL A 1 104 ? 14.746 -3.875 -13.775 1.00 97.19 104 VAL A CA 1
ATOM 800 C C . VAL A 1 104 ? 13.738 -4.656 -12.949 1.00 97.19 104 VAL A C 1
ATOM 802 O O . VAL A 1 104 ? 12.644 -4.157 -12.682 1.00 97.19 104 VAL A O 1
ATOM 805 N N . ASP A 1 105 ? 14.099 -5.866 -12.536 1.00 97.31 105 ASP A N 1
ATOM 806 C CA . ASP A 1 105 ? 13.237 -6.683 -11.686 1.00 97.31 105 ASP A CA 1
ATOM 807 C C . ASP A 1 10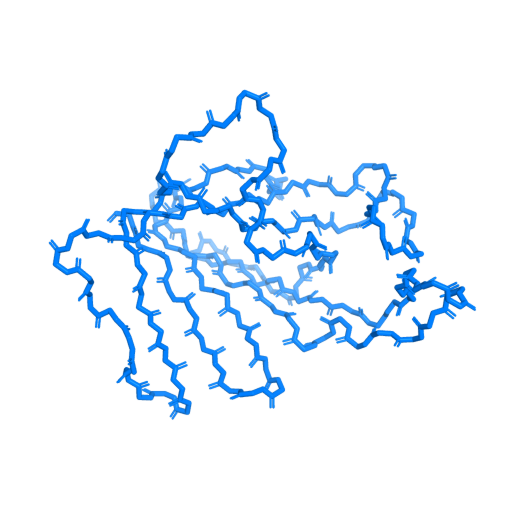5 ? 13.026 -6.004 -10.327 1.00 97.31 105 ASP A C 1
ATOM 809 O O . ASP A 1 105 ? 13.951 -5.468 -9.713 1.00 97.31 105 ASP A O 1
ATOM 813 N N . PHE A 1 106 ? 11.780 -6.011 -9.870 1.00 95.50 106 PHE A N 1
ATOM 814 C CA . PHE A 1 106 ? 11.341 -5.417 -8.620 1.00 95.50 106 PHE A CA 1
ATOM 815 C C . PHE A 1 106 ? 10.450 -6.413 -7.885 1.00 95.50 106 PHE A C 1
ATOM 817 O O . PHE A 1 106 ? 9.400 -6.823 -8.395 1.00 95.50 106 PHE A O 1
ATOM 824 N N . ASP A 1 107 ? 10.849 -6.786 -6.669 1.00 96.75 107 ASP A N 1
ATOM 825 C CA . ASP A 1 107 ? 10.039 -7.667 -5.836 1.00 96.75 107 ASP A CA 1
ATOM 826 C C . ASP A 1 107 ? 8.905 -6.876 -5.176 1.00 96.75 107 ASP A C 1
ATOM 828 O O . ASP A 1 107 ? 8.976 -6.420 -4.035 1.00 96.75 107 ASP A O 1
ATOM 832 N N . GLY A 1 108 ? 7.816 -6.684 -5.922 1.00 96.31 108 GLY A N 1
ATOM 833 C CA . GLY A 1 108 ? 6.626 -6.023 -5.400 1.00 96.31 108 GLY A CA 1
ATOM 834 C C . GLY A 1 108 ? 6.000 -6.765 -4.223 1.00 96.31 108 GLY A C 1
ATOM 835 O O . GLY A 1 108 ? 5.228 -6.158 -3.482 1.00 96.31 108 GLY A O 1
ATOM 836 N N . GLN A 1 109 ? 6.350 -8.038 -3.999 1.00 97.75 109 GLN A N 1
ATOM 837 C CA . GLN A 1 109 ? 5.875 -8.777 -2.837 1.00 97.75 109 GLN A CA 1
ATOM 838 C C . GLN A 1 109 ? 6.397 -8.184 -1.538 1.00 97.75 109 GLN A C 1
ATOM 840 O O . GLN A 1 109 ? 5.807 -8.463 -0.508 1.00 97.75 109 GLN A O 1
ATOM 845 N N . ASP A 1 110 ? 7.416 -7.335 -1.523 1.00 97.62 110 ASP A N 1
ATOM 846 C CA . ASP A 1 110 ? 7.811 -6.666 -0.282 1.00 97.62 110 ASP A CA 1
ATOM 847 C C . ASP A 1 110 ? 6.730 -5.709 0.244 1.00 97.62 110 ASP A C 1
ATOM 849 O O . ASP A 1 110 ? 6.755 -5.328 1.410 1.00 97.62 110 ASP A O 1
ATOM 853 N N . TYR A 1 111 ? 5.723 -5.388 -0.573 1.00 98.12 111 TYR A N 1
ATOM 854 C CA . TYR A 1 111 ? 4.643 -4.470 -0.243 1.00 98.12 111 TYR A CA 1
ATOM 855 C C . TYR A 1 111 ? 3.299 -5.197 -0.118 1.00 98.12 111 TYR A C 1
ATOM 857 O O . TYR A 1 111 ? 2.941 -6.048 -0.937 1.00 98.12 111 TYR A O 1
ATOM 865 N N . GLY A 1 112 ? 2.510 -4.820 0.884 1.00 98.44 112 GLY A N 1
ATOM 866 C CA . GLY A 1 112 ? 1.135 -5.283 1.058 1.00 98.44 112 GLY A CA 1
ATOM 867 C C . GLY A 1 112 ? 0.257 -4.227 1.714 1.00 98.44 112 GLY A C 1
ATOM 868 O O . GLY A 1 112 ? 0.760 -3.295 2.333 1.00 98.44 112 GLY A O 1
ATOM 869 N N . LEU A 1 113 ? -1.059 -4.373 1.590 1.00 98.62 113 LEU A N 1
ATOM 870 C CA . LEU A 1 113 ? -2.028 -3.506 2.254 1.00 98.62 113 LEU A CA 1
ATOM 871 C C . LEU A 1 113 ? -3.132 -4.359 2.873 1.00 98.62 113 LEU A C 1
ATOM 873 O O . LEU A 1 113 ? -3.784 -5.127 2.169 1.00 98.62 113 LEU A O 1
ATOM 877 N N . THR A 1 114 ? -3.379 -4.193 4.168 1.00 98.50 114 THR A N 1
ATOM 878 C CA . THR A 1 114 ? -4.580 -4.728 4.813 1.00 98.50 114 THR A CA 1
ATOM 879 C C . THR A 1 114 ? -5.588 -3.607 5.026 1.00 98.50 114 THR A C 1
ATOM 881 O O . THR A 1 114 ? -5.270 -2.582 5.622 1.00 98.50 114 THR A O 1
ATOM 884 N N . ILE A 1 115 ? -6.813 -3.820 4.561 1.00 98.06 115 ILE A N 1
ATOM 885 C CA . ILE A 1 115 ? -7.942 -2.901 4.689 1.00 98.06 115 ILE A CA 1
ATOM 886 C C . ILE A 1 115 ? -8.912 -3.523 5.687 1.00 98.06 115 ILE A C 1
ATOM 888 O O . ILE A 1 115 ? -9.399 -4.630 5.454 1.00 98.06 115 ILE A O 1
ATOM 892 N N . TYR A 1 116 ? -9.179 -2.833 6.791 1.00 97.50 116 TYR A N 1
ATOM 893 C CA . TYR A 1 116 ? -10.154 -3.255 7.793 1.00 97.50 116 TYR A CA 1
ATOM 894 C C . TYR A 1 116 ? -11.480 -2.542 7.543 1.00 97.50 116 TYR A C 1
ATOM 896 O O . TYR A 1 116 ? -11.508 -1.324 7.352 1.00 97.50 116 TYR A O 1
ATOM 904 N N . ILE A 1 117 ? -12.568 -3.309 7.531 1.00 95.44 117 ILE A N 1
ATOM 905 C CA . ILE A 1 117 ? -13.914 -2.848 7.192 1.00 95.44 117 ILE A CA 1
ATOM 906 C C . ILE A 1 117 ? -14.819 -3.046 8.401 1.00 95.44 117 ILE A C 1
ATOM 908 O O . ILE A 1 117 ? -14.859 -4.121 8.999 1.00 95.44 117 ILE A O 1
ATOM 912 N N . LYS A 1 118 ? -15.591 -2.015 8.730 1.00 94.56 118 LYS A N 1
ATOM 913 C CA . LYS A 1 118 ? -16.577 -2.047 9.804 1.00 94.56 118 LYS A CA 1
ATOM 914 C C . LYS A 1 118 ? -17.797 -1.252 9.389 1.00 94.56 118 LYS A C 1
ATOM 916 O O . LYS A 1 118 ? -17.673 -0.117 8.946 1.00 94.56 118 LYS A O 1
ATOM 921 N N . ASN A 1 119 ? -18.977 -1.850 9.551 1.00 92.31 119 ASN A N 1
ATOM 922 C CA . ASN A 1 119 ? -20.241 -1.265 9.095 1.00 92.31 119 ASN A CA 1
ATOM 923 C C . ASN A 1 119 ? -20.184 -0.833 7.618 1.00 92.31 119 ASN A C 1
ATOM 925 O O . ASN A 1 119 ? -20.653 0.244 7.278 1.00 92.31 119 ASN A O 1
ATOM 929 N N . GLU A 1 120 ? -19.565 -1.662 6.770 1.00 89.06 120 GLU A N 1
ATOM 930 C CA . GLU A 1 120 ? -19.401 -1.417 5.326 1.00 89.06 120 GLU A CA 1
ATOM 931 C C . GLU A 1 120 ? -18.511 -0.210 4.961 1.00 89.06 120 GLU A C 1
ATOM 933 O O . GLU A 1 120 ? -18.349 0.100 3.784 1.00 89.06 120 GLU A O 1
ATOM 938 N N . GLU A 1 121 ? -17.853 0.418 5.941 1.00 92.00 121 GLU A N 1
ATOM 939 C CA . GLU A 1 121 ? -16.886 1.498 5.736 1.00 92.00 121 GLU A CA 1
ATOM 940 C C . GLU A 1 121 ? -15.458 1.052 6.072 1.00 92.00 121 GLU A C 1
ATOM 942 O O . GLU A 1 121 ? -15.235 0.184 6.920 1.00 92.00 121 GLU A O 1
ATOM 947 N N . VAL A 1 122 ? -14.468 1.677 5.429 1.00 95.00 122 VAL A N 1
ATOM 948 C CA . VAL A 1 122 ? -13.055 1.484 5.782 1.00 95.00 122 VAL A CA 1
ATOM 949 C C . VAL A 1 122 ? -12.799 2.113 7.156 1.00 95.00 122 VAL A C 1
ATOM 951 O O . VAL A 1 122 ? -12.961 3.319 7.340 1.00 95.00 122 VAL A O 1
ATOM 954 N N . GLU A 1 123 ? -12.405 1.289 8.128 1.00 95.31 123 GLU A N 1
ATOM 955 C CA . GLU A 1 123 ? -12.084 1.717 9.498 1.00 95.31 123 GLU A CA 1
ATOM 956 C C . GLU A 1 123 ? -10.611 2.110 9.620 1.00 95.31 123 GLU A C 1
ATOM 958 O O . GLU A 1 123 ? -10.286 3.144 10.203 1.00 95.31 123 GLU A O 1
ATOM 963 N N . LYS A 1 124 ? -9.719 1.285 9.062 1.00 96.19 124 LYS A N 1
ATOM 964 C CA . LYS A 1 124 ? -8.279 1.546 9.021 1.00 96.19 124 LYS A CA 1
ATOM 965 C C . LYS A 1 124 ? -7.606 0.832 7.857 1.00 96.19 124 LYS A C 1
ATOM 967 O O . LYS A 1 124 ? -8.089 -0.195 7.372 1.00 96.19 124 LYS A O 1
ATOM 972 N N . CYS A 1 125 ? -6.443 1.336 7.471 1.00 98.06 125 CYS A N 1
ATOM 973 C CA . CYS A 1 125 ? -5.554 0.688 6.512 1.00 98.06 125 CYS A CA 1
ATOM 974 C C . CYS A 1 125 ? -4.193 0.428 7.157 1.00 98.06 125 CYS A C 1
ATOM 976 O O . CYS A 1 125 ? -3.693 1.266 7.900 1.00 98.06 125 CYS A O 1
ATOM 978 N N . VAL A 1 126 ? -3.569 -0.706 6.850 1.00 98.44 126 VAL A N 1
ATOM 979 C CA . VAL A 1 126 ? -2.209 -1.025 7.298 1.00 98.44 126 VAL A CA 1
ATOM 980 C C . VAL A 1 126 ? -1.348 -1.317 6.082 1.00 98.44 126 VAL A C 1
ATOM 982 O O . VAL A 1 126 ? -1.598 -2.286 5.366 1.00 98.44 126 VAL A O 1
ATOM 985 N N . LEU A 1 127 ? -0.358 -0.463 5.830 1.00 98.38 127 LEU A N 1
ATOM 986 C CA . LEU A 1 127 ? 0.674 -0.708 4.827 1.00 98.38 127 LEU A CA 1
ATOM 987 C C . LEU A 1 127 ? 1.758 -1.589 5.439 1.00 98.38 127 LEU A C 1
ATOM 989 O O . LEU A 1 127 ? 2.298 -1.269 6.494 1.00 98.38 127 LEU A O 1
ATOM 993 N N . HIS A 1 128 ? 2.107 -2.652 4.730 1.00 98.50 128 HIS A N 1
ATOM 994 C CA . HIS A 1 128 ? 3.117 -3.614 5.130 1.00 98.50 128 HIS A CA 1
ATOM 995 C C . HIS A 1 128 ? 4.342 -3.505 4.220 1.00 98.50 128 HIS A C 1
ATOM 997 O O . HIS A 1 128 ? 4.220 -3.581 2.995 1.00 98.50 128 HIS A O 1
ATOM 1003 N N . LEU A 1 129 ? 5.518 -3.366 4.828 1.00 97.81 129 LEU A N 1
ATOM 1004 C CA . LEU A 1 129 ? 6.833 -3.467 4.192 1.00 97.81 129 LEU A CA 1
ATOM 1005 C C . LEU A 1 129 ? 7.508 -4.724 4.749 1.00 97.81 129 LEU A C 1
ATOM 1007 O O . LEU A 1 129 ? 8.169 -4.712 5.794 1.00 97.81 129 LEU A O 1
ATOM 1011 N N . HIS A 1 130 ? 7.239 -5.846 4.095 1.00 97.94 130 HIS A N 1
ATOM 1012 C CA . HIS A 1 130 ? 7.523 -7.181 4.604 1.00 97.94 130 HIS A CA 1
ATOM 1013 C C . HIS A 1 130 ? 9.020 -7.495 4.685 1.00 97.94 130 HIS A C 1
ATOM 1015 O O . HIS A 1 130 ? 9.435 -8.164 5.631 1.00 97.94 130 HIS A O 1
ATOM 1021 N N . ASP A 1 131 ? 9.822 -6.972 3.755 1.00 97.56 131 ASP A N 1
ATOM 1022 C CA . ASP A 1 131 ? 11.289 -7.068 3.744 1.00 97.56 131 ASP A CA 1
ATOM 1023 C C . ASP A 1 131 ? 11.924 -6.494 5.017 1.00 97.56 131 ASP A C 1
ATOM 1025 O O . ASP A 1 131 ? 12.920 -7.006 5.529 1.00 97.56 131 ASP A O 1
ATOM 1029 N N . ARG A 1 132 ? 11.318 -5.430 5.545 1.00 96.44 132 ARG A N 1
ATOM 1030 C CA . ARG A 1 132 ? 11.819 -4.661 6.687 1.00 96.44 132 ARG A CA 1
ATOM 1031 C C . ARG A 1 132 ? 11.061 -4.909 7.984 1.00 96.44 132 ARG A C 1
ATOM 1033 O O . ARG A 1 132 ? 11.442 -4.342 9.004 1.00 96.44 132 ARG A O 1
ATOM 1040 N N . LYS A 1 133 ? 10.015 -5.744 7.963 1.00 97.81 133 LYS A N 1
ATOM 1041 C CA . LYS A 1 133 ? 9.110 -5.966 9.108 1.00 97.81 133 LYS A CA 1
ATOM 1042 C C . LYS A 1 133 ? 8.560 -4.645 9.660 1.00 97.81 133 LYS A C 1
ATOM 1044 O O . LYS A 1 133 ? 8.535 -4.437 10.876 1.00 97.81 133 LYS A O 1
ATOM 1049 N N . VAL A 1 134 ? 8.178 -3.745 8.755 1.00 98.50 134 VAL A N 1
ATOM 1050 C CA . VAL A 1 134 ? 7.577 -2.454 9.101 1.00 98.50 134 VAL A CA 1
ATOM 1051 C C . VAL A 1 134 ? 6.101 -2.490 8.745 1.00 98.50 134 VAL A C 1
ATOM 1053 O O . VAL A 1 134 ? 5.754 -2.812 7.609 1.00 98.50 134 VAL A O 1
ATOM 1056 N N . ASP A 1 135 ? 5.267 -2.065 9.686 1.00 98.56 135 ASP A N 1
ATOM 1057 C CA . ASP A 1 135 ? 3.851 -1.807 9.454 1.00 98.56 135 ASP A CA 1
ATOM 1058 C C . ASP A 1 135 ? 3.557 -0.328 9.708 1.00 98.56 135 ASP A C 1
ATOM 1060 O O . ASP A 1 135 ? 4.087 0.276 10.642 1.00 98.56 135 ASP A O 1
ATOM 1064 N N . ILE A 1 136 ? 2.726 0.273 8.862 1.00 97.88 136 ILE A N 1
ATOM 1065 C CA . ILE A 1 136 ? 2.254 1.647 9.033 1.00 97.88 136 ILE A CA 1
ATOM 1066 C C . ILE A 1 136 ? 0.734 1.608 9.082 1.00 97.88 136 ILE A C 1
ATOM 1068 O O . ILE A 1 136 ? 0.087 1.302 8.080 1.00 97.88 136 ILE A O 1
ATOM 1072 N N . GLU A 1 137 ? 0.175 1.894 10.253 1.00 98.06 137 GLU A N 1
ATOM 1073 C CA . GLU A 1 137 ? -1.266 1.953 10.465 1.00 98.06 137 GLU A CA 1
ATOM 1074 C C . GLU A 1 137 ? -1.783 3.372 10.224 1.00 98.06 137 GLU A C 1
ATOM 1076 O O . GLU A 1 137 ? -1.349 4.321 10.877 1.00 98.06 137 GLU A O 1
ATOM 1081 N N . TYR A 1 138 ? -2.736 3.492 9.304 1.00 96.62 138 TYR A N 1
ATOM 1082 C CA . TYR A 1 138 ? -3.504 4.696 9.009 1.00 96.62 138 TYR A CA 1
ATOM 1083 C C . TYR A 1 138 ? -4.875 4.578 9.672 1.00 96.62 138 TYR A C 1
ATOM 1085 O O . TYR A 1 138 ? -5.624 3.637 9.390 1.00 96.62 138 TYR A O 1
ATOM 1093 N N . LEU A 1 139 ? -5.180 5.519 10.557 1.00 89.62 139 LEU A N 1
ATOM 1094 C CA . LEU A 1 139 ? -6.352 5.534 11.423 1.00 89.62 139 LEU A CA 1
ATOM 1095 C C . LEU A 1 139 ? -7.264 6.701 11.042 1.00 89.62 139 LEU A C 1
ATOM 1097 O O . LEU A 1 139 ? -6.786 7.781 10.695 1.00 89.62 139 LEU A O 1
ATOM 1101 N N . ARG A 1 140 ? -8.572 6.476 11.131 1.00 80.50 140 ARG A N 1
ATOM 1102 C CA . ARG A 1 140 ? -9.573 7.521 10.916 1.00 80.50 140 ARG A CA 1
ATOM 1103 C C . ARG A 1 140 ? -9.575 8.533 12.062 1.00 80.50 140 ARG A C 1
ATOM 1105 O O . ARG A 1 140 ? -9.448 8.091 13.226 1.00 80.50 140 ARG A O 1
#

Nearest PDB structures (foldseek):
  8orn-assembly2_C  TM=3.919E-01  e=4.592E-01  Xanthomonas campestris pv. campestris str. B100
  9gtx-assembly2_B  TM=3.287E-01  e=3.724E-01  Helicobacter pylori J99
  7kbj-assembly1_G  TM=3.479E-01  e=8.167E-01  Mus musculus